Protein AF-A0A7C1JNH9-F1 (afdb_monomer)

Secondary structure (DSSP, 8-state):
-HHHHHHHHHHHHHHHHHHHHTT-HHHHHHHHHHHHHHHHHHHHHHHHHHHHHHHHHH-

InterPro domains:
  IPR025664 Stage III sporulation protein AC/AD family [PF06686] (2-57)

Mean predicted aligned error: 3.26 Å

Foldseek 3Di:
DVVVLVVLQVVLQVVLVVCVVVVNNVVSVVSNVVSVVVSVVVVVVVVVVVVVVVVVVVD

Solvent-accessible surface area (backbone atoms only — not comparable to full-atom values): 3200 Å² total; per-residue (Å²): 110,66,69,58,47,53,49,46,51,52,53,28,52,54,52,21,49,53,28,41,76,72,70,36,49,73,58,15,55,50,44,45,50,52,42,53,53,52,46,50,62,65,44,49,61,54,54,51,54,49,52,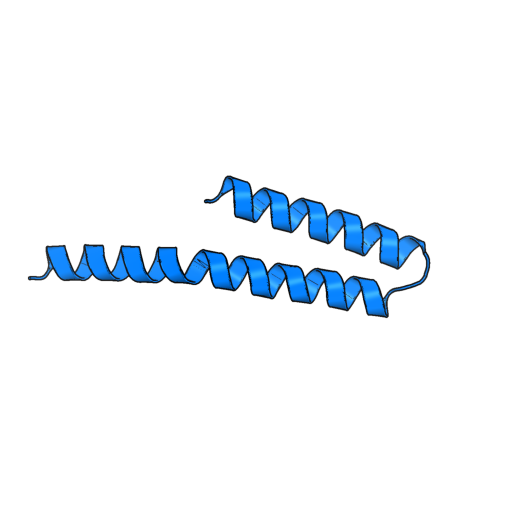54,53,52,52,66,72,76,107

Organism: NCBI:txid42838

Sequence (59 aa):
TILKIVGIAYLADFGAQICRDAGEGALATKVEFAAKVLILLLALPIIVGLLDLLLKLVG

Nearest PDB structures (foldseek):
  4di0-assembly1_B  TM=7.767E-01  e=4.081E+00  Burkholderia pseudomallei 1710b
  5t8l-assembly1_A  TM=8.787E-01  e=9.936E+00  Saccharomyces cerevisiae S288C
  6zvt-assembly1_A  TM=7.039E-01  e=8.092E+00  Nostoc punctiforme

pLDDT: mean 95.91, std 3.65, range [74.75, 98.06]

Radius of gyration: 16.23 Å; Cα contacts (8 Å, |Δi|>4): 27; chains: 1; bounding box: 37×14×46 Å

Structure (mmCIF, N/CA/C/O backbone):
data_AF-A0A7C1JNH9-F1
#
_entry.id   AF-A0A7C1JNH9-F1
#
loop_
_atom_site.group_PDB
_atom_site.id
_atom_site.type_symbol
_atom_site.label_atom_id
_atom_site.label_alt_id
_atom_site.label_comp_id
_atom_site.label_asym_id
_atom_site.label_entity_id
_atom_site.label_seq_id
_atom_site.pdbx_PDB_ins_code
_atom_site.Cartn_x
_atom_site.Cartn_y
_atom_site.Cartn_z
_atom_site.occupancy
_atom_site.B_iso_or_equiv
_atom_site.auth_seq_id
_atom_site.auth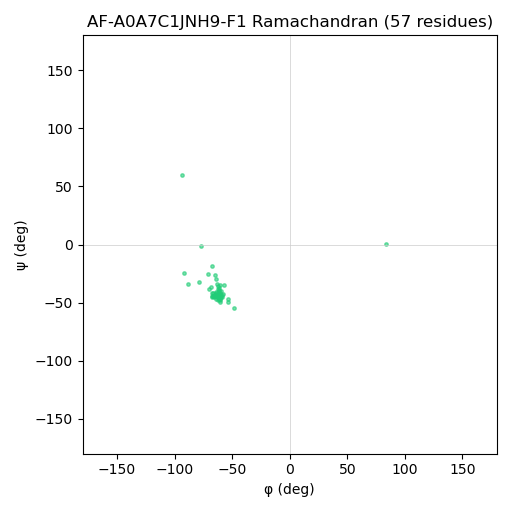_comp_id
_atom_site.auth_asym_id
_atom_site.auth_atom_id
_atom_site.pdbx_PDB_model_num
ATOM 1 N N . THR A 1 1 ? 9.086 6.901 -6.436 1.00 82.50 1 THR A N 1
ATOM 2 C CA . THR A 1 1 ? 7.878 6.046 -6.525 1.00 82.50 1 THR A CA 1
ATOM 3 C C . THR A 1 1 ? 7.714 5.144 -5.320 1.00 82.50 1 THR A C 1
ATOM 5 O O . THR A 1 1 ? 6.626 5.124 -4.765 1.00 82.50 1 THR A O 1
ATOM 8 N N . ILE A 1 2 ? 8.783 4.494 -4.845 1.00 90.06 2 ILE A N 1
ATOM 9 C CA . ILE A 1 2 ? 8.740 3.629 -3.651 1.00 90.06 2 ILE A CA 1
ATOM 10 C C . ILE A 1 2 ? 8.145 4.348 -2.428 1.00 90.06 2 ILE A C 1
ATOM 12 O O . ILE A 1 2 ? 7.188 3.852 -1.850 1.00 90.06 2 ILE A O 1
ATOM 16 N N . LEU A 1 3 ? 8.606 5.564 -2.104 1.00 94.62 3 LEU A N 1
ATOM 17 C CA . LEU A 1 3 ? 8.059 6.340 -0.980 1.00 94.62 3 LEU A CA 1
ATOM 18 C C . LEU A 1 3 ? 6.542 6.599 -1.096 1.00 94.62 3 LEU A C 1
ATOM 20 O O . LEU A 1 3 ? 5.841 6.578 -0.092 1.00 94.62 3 LEU A O 1
ATOM 24 N N . LYS A 1 4 ? 6.020 6.789 -2.319 1.00 93.00 4 LYS A N 1
ATOM 25 C CA . LYS A 1 4 ? 4.575 6.959 -2.551 1.00 93.00 4 LYS A CA 1
ATOM 26 C C . LYS A 1 4 ? 3.813 5.667 -2.250 1.00 93.00 4 LYS A C 1
ATOM 28 O O . LYS A 1 4 ? 2.786 5.719 -1.591 1.00 93.00 4 LYS A O 1
ATOM 33 N N . ILE A 1 5 ? 4.333 4.522 -2.699 1.00 95.31 5 ILE A N 1
ATOM 34 C CA . ILE A 1 5 ? 3.740 3.202 -2.438 1.00 95.31 5 ILE A CA 1
ATOM 35 C C . ILE A 1 5 ? 3.722 2.907 -0.934 1.00 95.31 5 ILE A C 1
ATOM 37 O O . ILE A 1 5 ? 2.680 2.536 -0.405 1.00 95.31 5 ILE A O 1
ATOM 41 N N . VAL A 1 6 ? 4.846 3.128 -0.243 1.00 96.19 6 VAL A N 1
ATOM 42 C CA . VAL A 1 6 ? 4.953 2.918 1.210 1.00 96.19 6 VAL A CA 1
ATOM 43 C C . VAL A 1 6 ? 3.992 3.837 1.966 1.00 96.19 6 VAL A C 1
ATOM 45 O O . VAL A 1 6 ? 3.292 3.378 2.864 1.00 96.19 6 VAL A O 1
ATOM 48 N N . GLY A 1 7 ? 3.894 5.109 1.566 1.00 97.19 7 GLY A N 1
ATOM 49 C CA . GLY A 1 7 ? 2.944 6.054 2.156 1.00 97.19 7 GLY A CA 1
ATOM 50 C C . GLY A 1 7 ? 1.485 5.622 1.986 1.00 97.19 7 GLY A C 1
ATOM 51 O O . GLY A 1 7 ? 0.731 5.644 2.953 1.00 97.19 7 GLY A O 1
ATOM 52 N N . ILE A 1 8 ? 1.094 5.174 0.786 1.00 96.69 8 ILE A N 1
ATOM 53 C CA . ILE A 1 8 ? -0.263 4.666 0.519 1.00 96.69 8 ILE A CA 1
ATOM 54 C C . ILE A 1 8 ? -0.549 3.420 1.360 1.00 96.69 8 ILE A C 1
ATOM 56 O O . ILE A 1 8 ? -1.611 3.336 1.968 1.00 96.69 8 ILE A O 1
ATOM 60 N N . ALA A 1 9 ? 0.393 2.475 1.419 1.00 96.94 9 ALA A N 1
ATOM 61 C CA . ALA A 1 9 ? 0.238 1.250 2.196 1.00 96.94 9 ALA A CA 1
ATOM 62 C C . ALA A 1 9 ? 0.040 1.547 3.689 1.00 96.94 9 ALA A C 1
ATOM 64 O O . ALA A 1 9 ? -0.892 1.025 4.291 1.00 96.94 9 ALA A O 1
ATOM 65 N N . TYR A 1 10 ? 0.870 2.421 4.264 1.00 97.50 10 TYR A N 1
ATOM 66 C CA . TYR A 1 10 ? 0.798 2.750 5.687 1.00 97.50 10 TYR A CA 1
ATOM 67 C C . TYR A 1 10 ? -0.485 3.511 6.044 1.00 97.50 10 TYR A C 1
ATOM 69 O O . TYR A 1 10 ? -1.159 3.167 7.010 1.00 97.50 10 TYR A O 1
ATOM 77 N N . LEU A 1 11 ? -0.862 4.513 5.240 1.00 97.62 11 LEU A N 1
ATOM 78 C CA . LEU A 1 11 ? -2.095 5.276 5.461 1.00 97.62 11 LEU A CA 1
ATOM 79 C C . LEU A 1 11 ? -3.346 4.405 5.317 1.00 97.62 11 LEU A C 1
ATOM 81 O O . LEU A 1 11 ? -4.279 4.545 6.104 1.00 97.62 11 LEU A O 1
ATOM 85 N N . ALA A 1 12 ? -3.372 3.514 4.327 1.00 97.81 12 ALA A N 1
ATOM 86 C CA . ALA A 1 12 ? -4.497 2.614 4.122 1.00 97.81 12 ALA A CA 1
ATOM 87 C C . ALA A 1 12 ? -4.628 1.582 5.244 1.00 97.81 12 ALA A C 1
ATOM 89 O O . ALA A 1 12 ? -5.743 1.333 5.694 1.00 97.81 12 ALA A O 1
ATOM 90 N N . ASP A 1 13 ? -3.514 1.010 5.707 1.00 97.00 13 ASP A N 1
ATOM 91 C CA . ASP A 1 13 ? -3.525 0.035 6.798 1.00 97.00 13 ASP A CA 1
ATOM 92 C C . ASP A 1 13 ? -3.975 0.682 8.113 1.00 97.00 13 ASP A C 1
ATOM 94 O O . ASP A 1 13 ? -4.865 0.169 8.789 1.00 97.00 13 ASP A O 1
ATOM 98 N N . PHE A 1 14 ? -3.460 1.877 8.415 1.00 97.81 14 PHE A N 1
ATOM 99 C CA . PHE A 1 14 ? -3.898 2.657 9.569 1.00 97.81 14 PHE A CA 1
ATOM 100 C C . PHE A 1 14 ? -5.390 3.022 9.486 1.00 97.81 14 PHE A C 1
ATOM 102 O O . PHE A 1 14 ? -6.139 2.812 10.437 1.00 97.81 14 PHE A O 1
ATOM 109 N N . GLY A 1 15 ? -5.855 3.505 8.329 1.00 97.38 15 GLY A N 1
ATOM 110 C CA . GLY A 1 15 ? -7.270 3.816 8.110 1.00 97.38 15 GLY A CA 1
ATOM 111 C C . GLY A 1 15 ? -8.182 2.591 8.237 1.00 97.38 15 GLY A C 1
ATOM 112 O O . GLY A 1 15 ? -9.251 2.676 8.837 1.00 97.38 15 GLY A O 1
ATOM 113 N N . ALA A 1 16 ? -7.753 1.432 7.732 1.00 98.06 16 ALA A N 1
ATOM 114 C CA . ALA A 1 16 ? -8.497 0.183 7.852 1.00 98.06 16 ALA A CA 1
ATOM 115 C C . ALA A 1 16 ? -8.551 -0.329 9.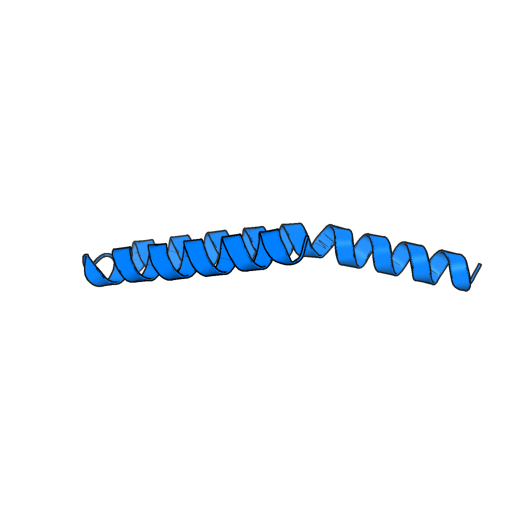299 1.00 98.06 16 ALA A C 1
ATOM 117 O O . ALA A 1 16 ? -9.584 -0.851 9.717 1.00 98.06 16 ALA A O 1
ATOM 118 N N . GLN A 1 17 ? -7.474 -0.162 10.076 1.00 98.06 17 GLN A N 1
ATOM 119 C CA . GLN A 1 17 ? -7.474 -0.462 11.510 1.00 98.06 17 GLN A CA 1
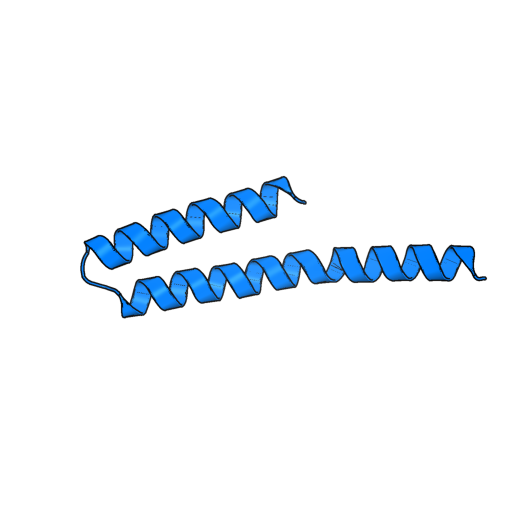ATOM 120 C C . GLN A 1 17 ? -8.493 0.409 12.258 1.00 98.06 17 GLN A C 1
ATOM 122 O O . GLN A 1 17 ? -9.324 -0.143 12.969 1.00 98.06 17 GLN A O 1
ATOM 127 N N . ILE A 1 18 ? -8.554 1.718 11.985 1.00 97.94 18 ILE A N 1
ATOM 128 C CA . ILE A 1 18 ? -9.577 2.605 12.572 1.00 97.94 18 ILE A CA 1
ATOM 129 C C . ILE A 1 18 ? -10.998 2.140 12.219 1.00 97.94 18 ILE A C 1
ATOM 131 O O . ILE A 1 18 ? -11.873 2.109 13.084 1.00 97.94 18 ILE A O 1
ATOM 135 N N . CYS A 1 19 ? -11.251 1.751 10.963 1.00 97.38 19 CYS A N 1
ATOM 136 C CA . CYS A 1 19 ? -12.553 1.206 10.572 1.00 97.38 19 CYS A CA 1
ATOM 137 C C . CYS A 1 19 ? -12.890 -0.083 11.339 1.00 97.38 19 CYS A C 1
ATOM 139 O O . CYS A 1 19 ? -14.034 -0.258 11.748 1.00 97.38 19 CYS A O 1
ATOM 141 N N . ARG A 1 20 ? -11.913 -0.971 11.569 1.00 97.69 20 ARG A N 1
ATOM 142 C CA . ARG A 1 20 ? -12.108 -2.177 12.392 1.00 97.69 20 ARG A CA 1
ATOM 143 C C . ARG A 1 20 ? -12.410 -1.833 13.847 1.00 97.69 20 ARG A C 1
ATOM 145 O O . ARG A 1 20 ? -13.337 -2.413 14.404 1.00 97.69 20 ARG A O 1
ATOM 152 N N . ASP A 1 21 ? -11.693 -0.873 14.421 1.00 97.62 21 ASP A N 1
ATOM 153 C CA . ASP A 1 21 ? -11.895 -0.420 15.801 1.00 97.62 21 ASP A CA 1
ATOM 154 C C . ASP A 1 21 ? -13.278 0.223 15.998 1.00 97.62 21 ASP A C 1
ATOM 156 O O . ASP A 1 21 ? -13.879 0.101 17.062 1.00 97.62 21 ASP A O 1
ATOM 160 N N . ALA A 1 22 ? -13.832 0.842 14.951 1.00 97.50 22 ALA A N 1
ATOM 161 C CA . ALA A 1 22 ? -15.201 1.357 14.931 1.00 97.50 22 ALA A CA 1
ATOM 162 C C . ALA A 1 22 ? -16.284 0.269 14.742 1.00 97.50 22 ALA A C 1
ATOM 164 O O . ALA A 1 22 ? -17.469 0.591 14.710 1.00 97.50 22 ALA A O 1
ATOM 165 N N . GLY A 1 23 ? -15.904 -1.006 14.594 1.00 97.31 23 GLY A N 1
ATOM 166 C CA . GLY A 1 23 ? -16.816 -2.121 14.303 1.00 97.31 23 GLY A CA 1
ATOM 167 C C . GLY A 1 23 ? -17.150 -2.303 12.814 1.00 97.31 23 GLY A C 1
ATOM 168 O O . GLY A 1 23 ? -17.848 -3.245 12.444 1.00 97.31 23 GLY A O 1
ATOM 169 N N . GLU A 1 24 ? -16.600 -1.465 11.935 1.00 97.56 24 GLU A N 1
ATOM 170 C CA . GLU A 1 24 ? -16.881 -1.416 10.496 1.00 97.56 24 GLU A CA 1
ATOM 171 C C . GLU A 1 24 ? -15.894 -2.266 9.675 1.00 97.56 24 GLU A C 1
ATOM 173 O O . GLU A 1 24 ? -15.185 -1.795 8.776 1.00 97.56 24 GLU A O 1
ATOM 178 N N . GLY A 1 25 ? -15.849 -3.570 9.961 1.00 96.75 25 GLY A N 1
ATOM 179 C CA . GLY A 1 25 ? -14.926 -4.503 9.300 1.00 96.75 25 GLY A CA 1
ATOM 180 C C . GLY A 1 25 ? -15.121 -4.602 7.780 1.00 96.75 25 GLY A C 1
ATOM 181 O O . GLY A 1 25 ? -14.148 -4.717 7.032 1.00 96.75 25 GLY A O 1
ATOM 182 N N . ALA A 1 26 ? -16.366 -4.491 7.303 1.00 97.56 26 ALA A N 1
ATOM 183 C CA . ALA A 1 26 ? -16.663 -4.506 5.873 1.00 97.56 26 ALA A CA 1
ATOM 184 C C . ALA A 1 26 ? -16.015 -3.314 5.150 1.00 97.56 26 ALA A C 1
ATOM 186 O O . ALA A 1 26 ? -15.405 -3.505 4.096 1.00 97.56 26 ALA A O 1
ATOM 187 N N . LEU A 1 27 ? -16.097 -2.108 5.728 1.00 97.38 27 LEU A N 1
ATOM 188 C CA . LEU A 1 27 ? -15.465 -0.904 5.184 1.00 97.38 27 LEU A CA 1
ATOM 189 C C . LEU A 1 27 ? -13.940 -1.000 5.233 1.00 97.38 27 LEU A C 1
ATOM 191 O O . LEU A 1 27 ? -13.292 -0.700 4.231 1.00 97.38 27 LEU A O 1
ATOM 195 N N . ALA A 1 28 ? -13.372 -1.509 6.331 1.00 98.06 28 ALA A N 1
ATOM 196 C CA . ALA A 1 28 ? -11.933 -1.744 6.445 1.00 98.06 28 ALA A CA 1
ATOM 197 C C . ALA A 1 28 ? -11.392 -2.597 5.284 1.00 98.06 28 ALA A C 1
ATOM 199 O O . ALA A 1 28 ? -10.422 -2.222 4.626 1.00 98.06 28 ALA A O 1
ATOM 200 N N . THR A 1 29 ? -12.072 -3.702 4.955 1.00 97.88 29 THR A N 1
ATOM 201 C CA . THR A 1 29 ? -11.683 -4.560 3.824 1.00 97.88 29 THR A CA 1
ATOM 202 C C . THR A 1 29 ? -11.754 -3.825 2.481 1.00 97.88 29 THR A C 1
ATOM 204 O O . THR A 1 29 ? -10.927 -4.064 1.599 1.00 97.88 29 THR A O 1
ATOM 207 N N . LYS A 1 30 ? -12.72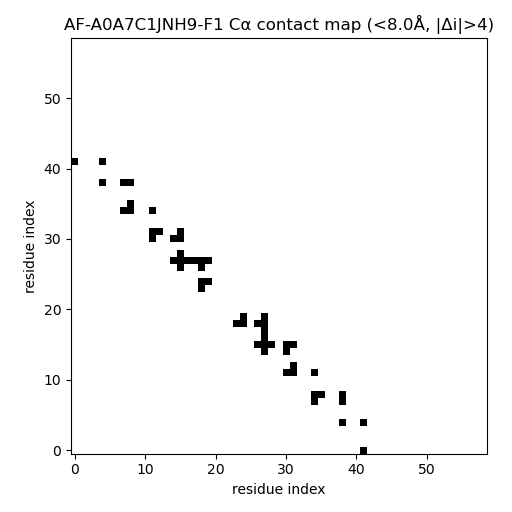5 -2.919 2.288 1.00 97.44 30 LYS A N 1
ATOM 208 C CA . LYS A 1 30 ? -12.814 -2.120 1.051 1.00 97.44 30 LYS A CA 1
ATOM 209 C C . LYS A 1 30 ? -11.687 -1.096 0.945 1.00 97.44 30 LYS A C 1
ATOM 211 O O . LYS A 1 30 ? -11.146 -0.936 -0.148 1.00 97.44 30 LYS A O 1
ATOM 216 N N . VAL A 1 31 ? -11.297 -0.468 2.054 1.00 97.31 31 VAL A N 1
ATOM 217 C CA . VAL A 1 31 ? -10.149 0.454 2.110 1.00 97.31 31 VAL A CA 1
ATOM 218 C C . VAL A 1 31 ? -8.855 -0.271 1.731 1.00 97.31 31 VAL A C 1
ATOM 220 O O . VAL A 1 31 ? -8.137 0.177 0.836 1.00 97.31 31 VAL A O 1
ATOM 223 N N . GLU A 1 32 ? -8.589 -1.434 2.330 1.00 97.38 32 GLU A N 1
ATOM 224 C CA . GLU A 1 32 ? -7.404 -2.242 2.011 1.00 97.38 32 GLU A CA 1
ATOM 225 C C . GLU A 1 32 ? -7.377 -2.678 0.544 1.00 97.38 32 GLU A C 1
ATOM 227 O O . GLU A 1 32 ? -6.331 -2.646 -0.110 1.00 97.38 32 GLU A O 1
ATOM 232 N N . PHE A 1 33 ? -8.528 -3.086 0.006 1.00 97.88 33 PHE A N 1
ATOM 233 C CA . PHE A 1 33 ? -8.630 -3.490 -1.389 1.00 97.88 33 PHE A CA 1
ATOM 234 C C . PHE A 1 33 ? -8.336 -2.324 -2.339 1.00 97.88 33 PHE A C 1
ATOM 236 O O . PHE A 1 33 ? -7.534 -2.474 -3.261 1.00 97.88 33 PHE A O 1
ATOM 243 N N . ALA A 1 34 ? -8.924 -1.150 -2.088 1.00 97.62 34 ALA A N 1
ATOM 244 C CA . ALA A 1 34 ? -8.673 0.048 -2.885 1.00 97.62 34 ALA A CA 1
ATOM 245 C C . ALA A 1 34 ? -7.182 0.421 -2.888 1.00 97.62 34 ALA A C 1
ATOM 247 O O . ALA A 1 34 ? -6.614 0.710 -3.943 1.00 97.62 34 ALA A O 1
ATOM 248 N N . ALA A 1 35 ? -6.522 0.335 -1.730 1.00 97.38 35 ALA A N 1
ATOM 249 C CA . ALA A 1 35 ? -5.091 0.588 -1.613 1.00 97.38 35 ALA A CA 1
ATOM 250 C C . ALA A 1 35 ? -4.244 -0.416 -2.406 1.00 97.38 35 ALA A C 1
ATOM 252 O O . ALA A 1 35 ? -3.323 -0.012 -3.117 1.00 97.38 35 ALA A O 1
ATOM 253 N N . LYS A 1 36 ? -4.576 -1.714 -2.359 1.00 96.06 36 LYS A N 1
ATOM 254 C CA . LYS A 1 36 ? -3.897 -2.742 -3.168 1.00 96.06 36 LYS A CA 1
ATOM 255 C C . LYS A 1 36 ? -4.020 -2.454 -4.663 1.00 96.06 36 LYS A C 1
ATOM 257 O O . LYS A 1 36 ? -3.018 -2.517 -5.372 1.00 96.06 36 LYS A O 1
ATOM 262 N N . VAL A 1 37 ? -5.211 -2.087 -5.138 1.00 97.88 37 VAL A N 1
ATOM 263 C CA . VAL A 1 37 ? -5.433 -1.721 -6.547 1.00 97.88 37 VAL A CA 1
ATOM 264 C C . VAL A 1 37 ? -4.595 -0.498 -6.935 1.00 97.88 37 VAL A C 1
ATOM 266 O O . VAL A 1 37 ? -3.917 -0.522 -7.960 1.00 97.88 37 VAL A O 1
ATOM 269 N N . LEU A 1 38 ? -4.566 0.541 -6.098 1.00 96.69 38 LEU A N 1
ATOM 270 C CA . LEU A 1 38 ? -3.739 1.734 -6.313 1.00 96.69 38 LEU A CA 1
ATOM 271 C C . LEU A 1 38 ? -2.244 1.408 -6.404 1.00 96.69 38 LEU A C 1
ATOM 273 O O . LEU A 1 38 ? -1.559 1.892 -7.304 1.00 96.69 38 LEU A O 1
ATOM 277 N N . ILE A 1 39 ? -1.732 0.571 -5.501 1.00 96.38 39 ILE A N 1
ATOM 278 C CA . ILE A 1 39 ? -0.323 0.159 -5.511 1.00 96.38 39 ILE A CA 1
ATOM 279 C C . ILE A 1 39 ? 0.003 -0.630 -6.784 1.00 96.38 39 ILE A C 1
ATOM 281 O O . ILE A 1 39 ? 1.040 -0.379 -7.399 1.00 96.38 39 ILE A O 1
ATOM 285 N N . LEU A 1 40 ? -0.883 -1.530 -7.222 1.00 95.94 40 LEU A N 1
ATOM 286 C CA . LEU A 1 40 ? -0.710 -2.277 -8.470 1.00 95.94 40 LEU A CA 1
ATOM 287 C C . LEU A 1 40 ? -0.647 -1.345 -9.686 1.00 95.94 40 LEU A C 1
ATOM 289 O O . LEU A 1 40 ? 0.248 -1.492 -10.516 1.00 95.94 40 LEU A O 1
ATOM 293 N N . LEU A 1 41 ? -1.523 -0.339 -9.761 1.00 95.88 41 LEU A N 1
ATOM 294 C CA . LEU A 1 41 ? -1.495 0.659 -10.835 1.00 95.88 41 LEU A CA 1
ATOM 295 C C . LEU A 1 41 ? -0.182 1.453 -10.857 1.00 95.88 41 LEU A C 1
ATOM 297 O O . LEU A 1 41 ? 0.341 1.743 -11.930 1.00 95.88 41 LEU A O 1
ATOM 301 N N . LEU A 1 42 ? 0.384 1.767 -9.688 1.00 95.31 42 LEU A N 1
ATOM 302 C CA . LEU A 1 42 ? 1.694 2.417 -9.585 1.00 95.31 42 LEU A CA 1
ATOM 303 C C . LEU A 1 42 ? 2.857 1.490 -9.963 1.00 95.31 42 LEU A C 1
ATOM 305 O O . LEU A 1 42 ? 3.909 1.982 -10.373 1.00 95.31 42 LEU A O 1
ATOM 309 N N . ALA A 1 43 ? 2.684 0.173 -9.836 1.00 94.69 43 ALA A N 1
ATOM 310 C CA . ALA A 1 43 ? 3.686 -0.817 -10.214 1.00 94.69 43 ALA A CA 1
ATOM 311 C C . ALA A 1 43 ? 3.725 -1.076 -11.730 1.00 94.69 43 ALA A C 1
ATOM 313 O O . ALA A 1 43 ? 4.806 -1.297 -12.272 1.00 94.69 43 ALA A O 1
ATOM 314 N N . LEU A 1 44 ? 2.587 -0.981 -12.431 1.00 95.56 44 LEU A N 1
ATOM 315 C CA . LEU A 1 44 ? 2.508 -1.152 -13.891 1.00 95.56 44 LEU A CA 1
ATOM 316 C C . LEU A 1 44 ? 3.561 -0.349 -14.683 1.00 95.56 44 LEU A C 1
ATOM 318 O O . LEU A 1 44 ? 4.314 -0.966 -15.438 1.00 95.56 44 LEU A O 1
ATOM 322 N N . PRO A 1 45 ? 3.696 0.984 -14.524 1.00 92.88 45 PRO A N 1
ATOM 323 C CA . PRO A 1 45 ? 4.671 1.760 -15.293 1.00 92.88 45 PRO A CA 1
ATOM 324 C C . PRO A 1 45 ? 6.12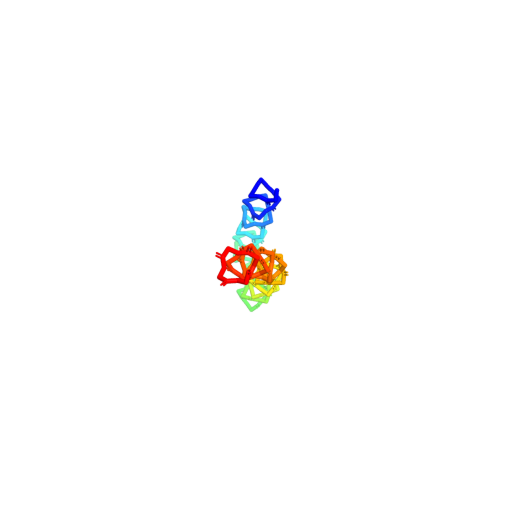3 1.387 -14.974 1.00 92.88 45 PRO A C 1
ATOM 326 O O . PRO A 1 45 ? 6.991 1.544 -15.826 1.00 92.88 45 PRO A O 1
ATOM 329 N N . ILE A 1 46 ? 6.401 0.873 -13.770 1.00 94.50 46 ILE A N 1
ATOM 330 C CA . ILE A 1 46 ? 7.740 0.398 -13.397 1.00 94.50 46 ILE A CA 1
ATOM 331 C C . ILE A 1 46 ? 8.094 -0.833 -14.234 1.00 94.50 46 ILE A C 1
ATOM 333 O O . ILE A 1 46 ? 9.195 -0.915 -14.770 1.00 94.50 46 ILE A O 1
ATOM 337 N N .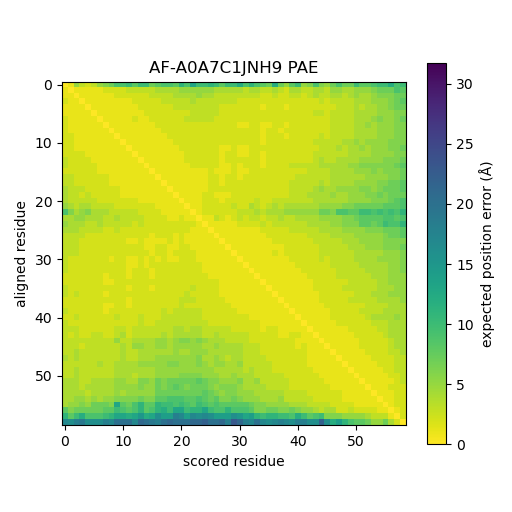 ILE A 1 47 ? 7.146 -1.764 -14.376 1.00 95.44 47 ILE A N 1
ATOM 338 C CA . ILE A 1 47 ? 7.322 -2.987 -15.166 1.00 95.44 47 ILE A CA 1
ATOM 339 C C . ILE A 1 47 ? 7.484 -2.645 -16.649 1.00 95.44 47 ILE A C 1
ATOM 341 O O . ILE A 1 47 ? 8.386 -3.170 -17.294 1.00 95.44 47 ILE A O 1
ATOM 345 N N . VAL A 1 48 ? 6.658 -1.738 -17.178 1.00 96.50 48 VAL A N 1
ATOM 346 C CA . VAL A 1 48 ? 6.763 -1.287 -18.577 1.00 96.50 48 VAL A CA 1
ATOM 347 C C . VAL A 1 48 ? 8.120 -0.630 -18.837 1.00 96.50 48 VAL A C 1
ATOM 349 O O . VAL A 1 48 ? 8.810 -1.014 -19.774 1.00 96.50 48 VAL A O 1
ATOM 352 N N . GLY A 1 49 ? 8.557 0.285 -17.967 1.00 95.88 49 GLY A N 1
ATOM 353 C CA . GLY A 1 49 ? 9.862 0.934 -18.115 1.00 95.88 49 GLY A CA 1
ATOM 354 C C . GLY A 1 49 ? 11.038 -0.040 -18.005 1.00 95.88 49 GLY A C 1
ATOM 355 O O . GLY A 1 49 ? 12.044 0.125 -18.695 1.00 95.88 49 GLY A O 1
ATOM 356 N N . LEU A 1 50 ? 10.913 -1.078 -17.171 1.00 96.12 50 LEU A N 1
ATOM 357 C CA . LEU A 1 50 ? 11.895 -2.156 -17.099 1.00 96.12 50 LEU A CA 1
ATOM 358 C C . LEU A 1 50 ? 11.931 -2.968 -18.399 1.00 96.12 50 LEU A C 1
ATOM 360 O O . LEU A 1 50 ? 13.014 -3.247 -18.904 1.00 96.12 50 LEU A O 1
ATOM 364 N N . LEU A 1 51 ? 10.771 -3.326 -18.953 1.00 97.19 51 LEU A N 1
ATOM 365 C CA . LEU A 1 51 ? 10.689 -4.050 -20.220 1.00 97.19 51 LEU A CA 1
ATOM 366 C C . LEU A 1 51 ? 11.311 -3.240 -21.365 1.00 97.19 51 LEU A C 1
ATOM 368 O O . LEU A 1 51 ? 12.115 -3.782 -22.117 1.00 97.19 51 LEU A O 1
ATOM 372 N N . ASP A 1 52 ? 11.013 -1.943 -21.454 1.00 97.00 52 ASP A N 1
ATOM 373 C C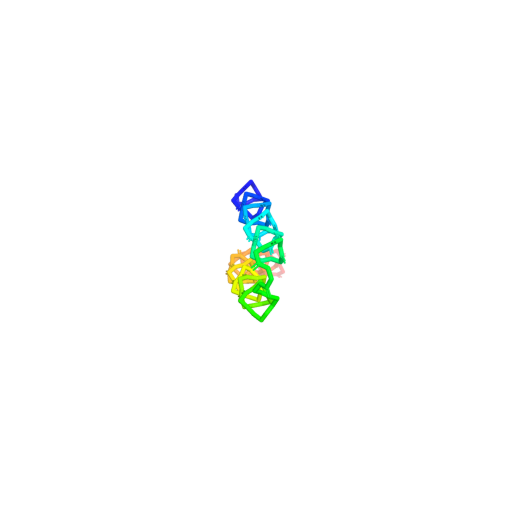A . ASP A 1 52 ? 11.603 -1.050 -22.458 1.00 97.00 52 ASP A CA 1
ATOM 374 C C . ASP A 1 52 ? 13.132 -0.989 -22.347 1.00 97.00 52 ASP A C 1
ATOM 376 O O . ASP A 1 52 ? 13.835 -0.971 -23.360 1.00 97.00 52 ASP A O 1
ATOM 380 N N . LEU A 1 53 ? 13.665 -0.969 -21.120 1.00 96.81 53 LEU A N 1
ATOM 381 C CA . LEU A 1 53 ? 15.106 -1.018 -20.881 1.00 96.81 53 LEU A CA 1
ATOM 382 C C . LEU A 1 53 ? 15.705 -2.335 -21.388 1.00 96.81 53 LEU A C 1
ATOM 384 O O . LEU A 1 53 ? 16.734 -2.307 -22.054 1.00 96.81 53 LEU A O 1
ATOM 388 N N . LEU A 1 54 ? 15.063 -3.472 -21.106 1.00 96.81 54 LEU A N 1
ATOM 389 C CA . LEU A 1 54 ? 15.524 -4.779 -21.582 1.00 96.81 54 LEU A CA 1
ATOM 390 C C . LEU A 1 54 ? 15.504 -4.863 -23.113 1.00 96.81 54 LEU A C 1
ATOM 392 O O . LEU A 1 54 ? 16.474 -5.324 -23.710 1.00 96.81 54 LEU A O 1
ATOM 396 N N . LEU A 1 55 ? 14.440 -4.376 -23.757 1.00 96.94 55 LEU A N 1
ATOM 397 C CA . LEU A 1 55 ? 14.321 -4.366 -25.218 1.00 96.94 55 LEU A CA 1
ATOM 398 C C . LEU A 1 55 ? 15.415 -3.519 -25.881 1.00 96.94 55 LEU A C 1
ATOM 400 O O . LEU A 1 55 ? 15.971 -3.936 -26.892 1.00 96.94 55 LEU A O 1
ATOM 404 N N . LYS A 1 56 ? 15.779 -2.379 -25.280 1.00 96.69 56 LYS A N 1
ATOM 405 C CA . LYS A 1 56 ? 16.887 -1.519 -25.736 1.00 96.69 56 LYS A CA 1
ATOM 406 C C . LYS A 1 56 ? 18.278 -2.137 -25.595 1.00 96.69 56 LYS A C 1
ATOM 408 O O . 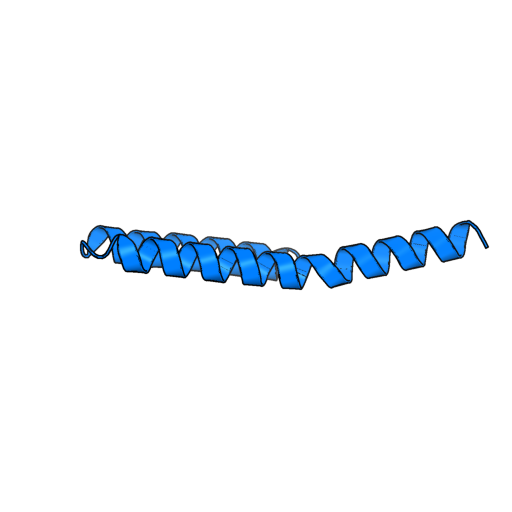LYS A 1 56 ? 19.217 -1.599 -26.163 1.00 96.69 56 LYS A O 1
ATOM 413 N N . LEU A 1 57 ? 18.438 -3.171 -24.771 1.00 94.75 57 LEU A N 1
ATOM 414 C CA . LEU A 1 57 ? 19.715 -3.872 -24.608 1.00 94.75 57 LEU A CA 1
ATOM 415 C C . LEU A 1 57 ? 19.849 -5.062 -25.563 1.00 94.75 57 LEU A C 1
ATOM 417 O O . LEU A 1 57 ? 20.964 -5.501 -25.828 1.00 94.75 57 LEU A O 1
ATOM 421 N N . VAL A 1 58 ? 18.722 -5.616 -26.019 1.00 92.56 58 VAL A N 1
ATOM 422 C CA . VAL A 1 58 ? 18.678 -6.757 -26.946 1.00 92.56 58 VAL A CA 1
ATOM 423 C C . VAL A 1 58 ? 18.716 -6.308 -28.409 1.00 92.56 58 VAL A C 1
ATOM 425 O O . VAL A 1 58 ? 19.275 -7.030 -29.234 1.00 92.56 58 VAL A O 1
ATOM 428 N N . GLY A 1 59 ? 18.109 -5.160 -28.732 1.00 74.75 59 GLY A N 1
ATOM 429 C CA . GLY A 1 59 ? 18.206 -4.516 -30.048 1.00 74.75 59 GLY A CA 1
ATOM 430 C C . GLY A 1 59 ? 19.392 -3.571 -30.136 1.00 74.75 59 GLY A C 1
ATOM 431 O O . GLY A 1 59 ? 20.024 -3.548 -31.213 1.00 74.75 59 GLY A O 1
#